Protein AF-A0A2M7XAM3-F1 (afdb_monomer_lite)

Secondary structure (DSSP, 8-state):
-B-SS--HHHHHHHHHHTTSTT----SS-S--GGGTTTHHHHHHTGGGT----B----GGGGSSHHHHHHHHHHHHHHHHHHHTTSTT----------------

Sequence (104 aa):
IISQHDRRLSERLIAALRLDSELCVGENQPYAADDGVYHSVQRHGERRGLPCAMIEVRNDQISSGRGQLAWAARLAAALKLALAGLPGAVATTTCEPSSGAMAG

Structure (mmCIF, N/CA/C/O backbone):
data_AF-A0A2M7XAM3-F1
#
_entry.id   AF-A0A2M7XAM3-F1
#
loop_
_atom_site.group_PDB
_atom_site.id
_atom_site.type_symbol
_atom_site.label_atom_id
_atom_site.label_alt_id
_atom_site.label_comp_id
_atom_site.label_asym_id
_atom_site.label_entity_id
_atom_site.label_seq_id
_atom_site.pdbx_PDB_ins_code
_atom_site.Cartn_x
_atom_site.Cartn_y
_atom_site.Cartn_z
_atom_site.occupancy
_atom_site.B_iso_or_equiv
_atom_site.auth_seq_id
_atom_site.auth_comp_id
_atom_site.auth_asym_id
_atom_site.auth_atom_id
_atom_site.pdbx_PDB_model_num
ATOM 1 N N . ILE A 1 1 ? -4.980 -3.621 -2.166 1.00 96.44 1 ILE A N 1
ATOM 2 C CA . ILE A 1 1 ? -4.846 -3.449 -0.696 1.00 96.44 1 ILE A CA 1
ATOM 3 C C . ILE A 1 1 ? -5.497 -4.637 -0.023 1.00 96.44 1 ILE A C 1
ATOM 5 O O . ILE A 1 1 ? -6.621 -4.955 -0.390 1.00 96.44 1 ILE A O 1
ATOM 9 N N . ILE A 1 2 ? -4.796 -5.292 0.900 1.00 95.38 2 ILE A N 1
ATOM 10 C CA . ILE A 1 2 ? -5.257 -6.519 1.559 1.00 95.38 2 ILE A CA 1
ATOM 11 C C . ILE A 1 2 ? -5.448 -6.253 3.058 1.00 95.38 2 ILE A C 1
ATOM 13 O O . ILE A 1 2 ? -4.558 -5.687 3.707 1.00 95.38 2 ILE A O 1
ATOM 17 N N . SER A 1 3 ? -6.609 -6.635 3.592 1.00 94.88 3 SER A N 1
ATOM 18 C CA . SER A 1 3 ? -6.969 -6.534 5.015 1.00 94.88 3 SER A CA 1
ATOM 19 C C . SER A 1 3 ? -8.063 -7.537 5.407 1.00 94.88 3 SER A C 1
ATOM 21 O O . SER A 1 3 ? -8.761 -8.071 4.543 1.00 94.88 3 SER A O 1
ATOM 23 N N . GLN A 1 4 ? -8.201 -7.788 6.716 1.00 92.56 4 GLN A N 1
ATOM 24 C CA . GLN A 1 4 ? -9.274 -8.603 7.308 1.00 92.56 4 GLN A CA 1
ATOM 25 C C . GLN A 1 4 ? -10.174 -7.784 8.240 1.00 92.56 4 GLN A C 1
ATOM 27 O O . GLN A 1 4 ? -11.004 -7.008 7.770 1.00 92.56 4 GLN A O 1
ATOM 32 N N . HIS A 1 5 ? -10.026 -7.962 9.554 1.00 91.88 5 HIS A N 1
ATOM 33 C CA . HIS A 1 5 ? -10.953 -7.487 10.572 1.00 91.88 5 HIS A CA 1
ATOM 34 C C . HIS A 1 5 ? -10.659 -6.032 10.928 1.00 91.88 5 HIS A C 1
ATOM 36 O O . HIS A 1 5 ? -11.570 -5.210 11.016 1.00 91.88 5 HIS A O 1
ATOM 42 N N . ASP A 1 6 ? -9.380 -5.687 11.103 1.00 91.81 6 ASP A N 1
ATOM 43 C CA . ASP A 1 6 ? -8.974 -4.300 11.318 1.00 91.81 6 ASP A CA 1
ATOM 44 C C . ASP A 1 6 ? -8.792 -3.576 9.984 1.00 91.81 6 ASP A C 1
ATOM 46 O O . ASP A 1 6 ? -7.748 -3.655 9.332 1.00 91.81 6 ASP A O 1
ATOM 50 N N . ARG A 1 7 ? -9.828 -2.839 9.579 1.00 94.31 7 ARG A N 1
ATOM 51 C CA . ARG A 1 7 ? -9.836 -2.110 8.308 1.00 94.31 7 ARG A CA 1
ATOM 52 C C . ARG A 1 7 ? -9.448 -0.638 8.427 1.00 94.31 7 ARG A C 1
ATOM 54 O O . ARG A 1 7 ? -9.336 0.023 7.392 1.00 94.31 7 ARG A O 1
ATOM 61 N N . ARG A 1 8 ? -9.150 -0.141 9.639 1.00 95.38 8 ARG A N 1
ATOM 62 C CA . ARG A 1 8 ? -8.948 1.293 9.938 1.00 95.38 8 ARG A CA 1
ATOM 63 C C . ARG A 1 8 ? -7.913 1.955 9.031 1.00 95.38 8 ARG A C 1
ATOM 65 O O . ARG A 1 8 ? -8.156 3.039 8.510 1.00 95.38 8 ARG A O 1
ATOM 72 N N . LEU A 1 9 ? -6.757 1.314 8.835 1.00 96.25 9 LEU A N 1
ATOM 73 C CA . LEU A 1 9 ? -5.720 1.828 7.935 1.00 96.25 9 LEU A CA 1
ATOM 74 C C . LEU A 1 9 ? -6.039 1.521 6.466 1.00 96.25 9 LEU A C 1
ATOM 76 O O . LEU A 1 9 ? -5.842 2.380 5.607 1.00 96.25 9 LEU A O 1
ATOM 80 N N . SER A 1 10 ? -6.543 0.319 6.174 1.00 96.50 10 SER A N 1
ATOM 81 C CA . SER A 1 10 ? -6.792 -0.119 4.797 1.00 96.50 10 SER A CA 1
ATOM 82 C C . SER A 1 10 ? -7.816 0.753 4.067 1.00 96.50 10 SER A C 1
ATOM 84 O O . SER A 1 10 ? -7.532 1.201 2.961 1.00 96.50 10 SER A O 1
ATOM 86 N N . GLU A 1 11 ? -8.952 1.073 4.691 1.00 96.56 11 GLU A N 1
ATOM 87 C CA . GLU A 1 11 ? -10.016 1.885 4.082 1.00 96.56 11 GLU A CA 1
ATOM 88 C C . GLU A 1 11 ? -9.521 3.296 3.754 1.00 96.56 11 GLU A C 1
ATOM 90 O O . GLU A 1 11 ? -9.778 3.826 2.673 1.00 96.56 11 GLU A O 1
ATOM 95 N N . ARG A 1 12 ? -8.725 3.875 4.655 1.00 96.81 12 ARG A N 1
ATOM 96 C CA . ARG A 1 12 ? -8.111 5.192 4.470 1.00 96.81 12 ARG A CA 1
ATOM 97 C C . ARG A 1 12 ? -7.077 5.193 3.345 1.00 96.81 12 ARG A C 1
ATOM 99 O O . ARG A 1 12 ? -7.067 6.114 2.533 1.00 96.81 12 ARG A O 1
ATOM 106 N N . LEU A 1 13 ? -6.238 4.159 3.268 1.00 97.25 13 LEU A N 1
ATOM 107 C CA . LEU A 1 13 ? -5.284 3.991 2.169 1.00 97.25 13 LEU A CA 1
ATOM 108 C C . LEU A 1 13 ? -5.984 3.812 0.822 1.00 97.25 13 LEU A C 1
ATOM 110 O O . LEU A 1 13 ? -5.566 4.418 -0.159 1.00 97.25 13 LEU A O 1
ATOM 114 N N . ILE A 1 14 ? -7.051 3.013 0.773 1.00 97.50 14 ILE A N 1
ATOM 115 C CA . ILE A 1 14 ? -7.847 2.810 -0.441 1.00 97.50 14 ILE A CA 1
ATOM 116 C C . ILE A 1 14 ? -8.445 4.139 -0.907 1.00 97.50 14 ILE A C 1
ATOM 118 O O . ILE A 1 14 ? -8.300 4.489 -2.076 1.00 97.50 14 ILE A O 1
ATOM 122 N N . ALA A 1 15 ? -9.066 4.898 0.001 1.00 97.06 15 ALA A N 1
ATOM 123 C CA . ALA A 1 15 ? -9.628 6.207 -0.316 1.00 97.06 15 ALA A CA 1
ATOM 124 C C . ALA A 1 15 ? -8.559 7.179 -0.840 1.00 97.06 15 ALA A C 1
ATOM 126 O O . ALA A 1 15 ? -8.783 7.841 -1.848 1.00 97.06 15 ALA A O 1
ATOM 127 N N . ALA A 1 16 ? -7.383 7.222 -0.205 1.00 97.25 16 ALA A N 1
ATOM 128 C CA . ALA A 1 16 ? -6.288 8.092 -0.623 1.00 97.25 16 ALA A CA 1
ATOM 129 C C . ALA A 1 16 ? -5.696 7.698 -1.988 1.00 97.25 16 ALA A C 1
ATOM 131 O O . ALA A 1 16 ? -5.422 8.569 -2.807 1.00 97.25 16 ALA A O 1
ATOM 132 N N . LEU A 1 17 ? -5.521 6.400 -2.258 1.00 97.38 17 LEU A N 1
ATOM 133 C CA . LEU A 1 17 ? -5.011 5.916 -3.546 1.00 97.38 17 LEU A CA 1
ATOM 134 C C . LEU A 1 17 ? -6.009 6.141 -4.687 1.00 97.38 17 LEU A C 1
ATOM 136 O O . LEU A 1 17 ? -5.589 6.445 -5.797 1.00 97.38 17 LEU A O 1
ATOM 140 N N . ARG A 1 18 ? -7.318 6.045 -4.418 1.00 97.56 18 ARG A N 1
ATOM 141 C CA . ARG A 1 18 ? -8.381 6.304 -5.407 1.00 97.56 18 ARG A CA 1
ATOM 142 C C . ARG A 1 18 ? -8.477 7.770 -5.853 1.00 97.56 18 ARG A C 1
ATOM 144 O O . ARG A 1 18 ? -9.228 8.054 -6.779 1.00 97.56 18 ARG A O 1
ATOM 151 N N . LEU A 1 19 ? -7.741 8.689 -5.223 1.00 96.75 19 LEU A N 1
ATOM 152 C CA . LEU A 1 19 ? -7.627 10.074 -5.695 1.00 96.75 19 LEU A CA 1
ATOM 153 C C . LEU A 1 19 ? -6.773 10.192 -6.969 1.00 96.75 19 LEU A C 1
ATOM 155 O O . LEU A 1 19 ? -6.936 11.157 -7.709 1.00 96.75 19 LEU A O 1
ATOM 159 N N . ASP A 1 20 ? -5.873 9.238 -7.227 1.00 95.75 20 ASP A N 1
ATOM 160 C CA . ASP A 1 20 ? -5.139 9.140 -8.492 1.00 95.75 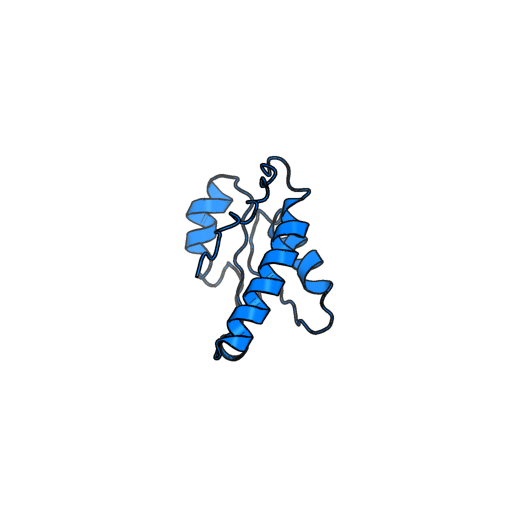20 ASP A CA 1
ATOM 161 C C . ASP A 1 20 ? -5.992 8.337 -9.488 1.00 95.75 20 ASP A C 1
ATOM 163 O O . ASP A 1 20 ? -6.121 7.116 -9.369 1.00 95.75 20 ASP A O 1
ATOM 167 N N . SER A 1 21 ? -6.596 9.027 -10.462 1.00 93.88 21 SER A N 1
ATOM 168 C CA . SER A 1 21 ? -7.474 8.422 -11.475 1.00 93.88 21 SER A CA 1
ATOM 169 C C . SER A 1 21 ? -6.764 7.413 -12.375 1.00 93.88 21 SER 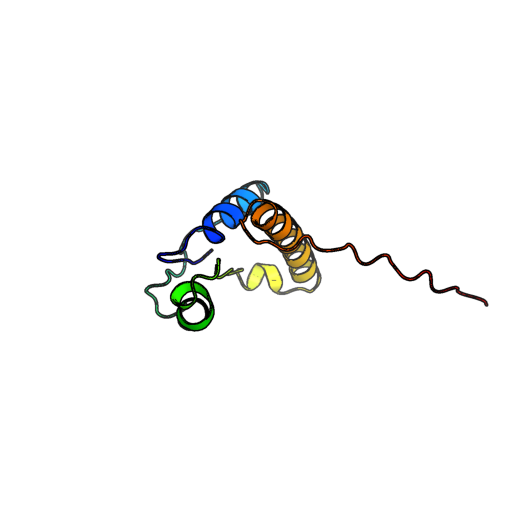A C 1
ATOM 171 O O . SER A 1 21 ? -7.425 6.584 -12.996 1.00 93.88 21 SER A O 1
ATOM 173 N N . GLU A 1 22 ? -5.431 7.452 -12.429 1.00 93.44 22 GLU A N 1
ATOM 174 C CA . GLU A 1 22 ? -4.629 6.523 -13.225 1.00 93.44 22 GLU A CA 1
ATOM 175 C C . GLU A 1 22 ? -4.432 5.170 -12.519 1.00 93.44 22 GLU A C 1
ATOM 177 O O . GLU A 1 22 ? -3.906 4.223 -13.111 1.00 93.44 22 GLU A O 1
ATOM 182 N N . LEU A 1 23 ? -4.829 5.050 -11.245 1.00 95.06 23 LEU A N 1
ATOM 183 C CA . LEU A 1 23 ? -4.675 3.824 -10.468 1.00 95.06 23 LEU A CA 1
ATOM 184 C C . LEU A 1 23 ? -5.938 2.963 -10.481 1.00 95.06 23 LEU A C 1
ATOM 186 O O . LEU A 1 23 ? -7.016 3.356 -10.041 1.00 95.06 23 LEU A O 1
ATOM 190 N N . CYS A 1 24 ? -5.762 1.694 -10.848 1.00 95.25 24 CYS A N 1
ATOM 191 C CA . CYS A 1 24 ? -6.727 0.649 -10.533 1.00 95.25 24 CYS A CA 1
ATOM 192 C C . CYS A 1 24 ? -6.467 0.128 -9.109 1.00 95.25 24 CYS A C 1
ATOM 194 O O . CYS A 1 24 ? -5.497 -0.592 -8.867 1.00 95.25 24 CYS A O 1
ATOM 196 N N . VAL A 1 25 ? -7.322 0.506 -8.154 1.00 96.56 25 VAL A N 1
ATOM 197 C CA . VAL A 1 25 ? -7.177 0.133 -6.736 1.00 96.56 25 VAL A CA 1
ATOM 198 C C . VAL A 1 25 ? -8.133 -1.006 -6.377 1.00 96.56 25 VAL A C 1
ATOM 200 O O . VAL A 1 25 ? -9.325 -0.784 -6.149 1.00 96.56 25 VAL A O 1
ATOM 203 N N . GLY A 1 26 ? -7.591 -2.223 -6.290 1.00 94.44 26 GLY A N 1
ATOM 204 C CA . GLY A 1 26 ? -8.306 -3.408 -5.811 1.00 94.44 26 GLY A CA 1
ATOM 205 C C . GLY A 1 26 ? -8.294 -3.548 -4.284 1.00 94.44 26 GLY A C 1
ATOM 206 O O . GLY A 1 26 ? -7.299 -3.233 -3.619 1.00 94.44 26 GLY A O 1
ATOM 207 N N . GLU A 1 27 ? -9.387 -4.066 -3.731 1.00 95.75 27 GLU A N 1
ATOM 208 C CA . GLU A 1 27 ? -9.522 -4.462 -2.323 1.00 95.75 27 GLU A CA 1
ATOM 209 C C . GLU A 1 27 ? -9.551 -5.987 -2.252 1.00 95.75 27 GLU A C 1
ATOM 211 O O . GLU A 1 27 ? -10.395 -6.594 -2.904 1.00 95.75 27 GLU A O 1
ATOM 216 N N . ASN A 1 28 ? -8.628 -6.598 -1.501 1.00 92.19 28 ASN A N 1
ATOM 217 C CA . ASN A 1 28 ? -8.491 -8.057 -1.405 1.00 92.19 28 ASN A CA 1
ATOM 218 C C . ASN A 1 28 ? -8.479 -8.748 -2.785 1.00 92.19 28 ASN A C 1
ATOM 220 O O . ASN A 1 28 ? -9.114 -9.777 -2.995 1.00 92.19 28 ASN A O 1
ATOM 224 N N . GLN A 1 29 ? -7.767 -8.139 -3.739 1.00 88.62 29 GLN A N 1
ATOM 225 C CA . GLN A 1 29 ? -7.565 -8.640 -5.095 1.00 88.62 29 GLN A CA 1
ATOM 226 C C . GLN A 1 29 ? -6.127 -8.350 -5.553 1.00 88.62 29 GLN A C 1
ATOM 228 O O . GLN A 1 29 ? -5.579 -7.301 -5.191 1.00 88.62 29 GLN A O 1
ATOM 233 N N . PRO A 1 30 ? -5.514 -9.230 -6.367 1.00 86.19 30 PRO A N 1
ATOM 234 C CA . PRO A 1 30 ? -6.020 -10.549 -6.777 1.00 86.19 30 PRO A CA 1
ATOM 235 C C . PRO A 1 30 ? -6.019 -11.580 -5.637 1.00 86.19 30 PRO A C 1
ATOM 237 O O . PRO A 1 30 ? -6.634 -12.627 -5.787 1.00 86.19 30 PRO A O 1
ATOM 240 N N . TYR A 1 31 ? -5.367 -11.258 -4.516 1.00 85.25 31 TYR A N 1
ATOM 241 C CA . TYR A 1 31 ? -5.364 -12.062 -3.301 1.00 85.25 31 TYR A CA 1
ATOM 242 C C . TYR A 1 31 ? -6.188 -11.405 -2.202 1.00 85.25 31 TYR A C 1
ATOM 244 O O . TYR A 1 31 ? -6.093 -10.193 -1.976 1.00 85.25 31 TYR A O 1
ATOM 252 N N . ALA A 1 32 ? -6.927 -12.223 -1.474 1.00 88.31 32 ALA A N 1
ATOM 253 C CA . ALA A 1 32 ? -7.547 -11.898 -0.211 1.00 88.31 32 ALA A CA 1
ATOM 254 C C . ALA A 1 32 ? -6.685 -12.411 0.944 1.00 88.31 32 ALA A C 1
ATOM 256 O O . ALA A 1 32 ? -5.820 -13.273 0.801 1.00 88.31 32 ALA A O 1
ATOM 257 N N . ALA A 1 33 ? -6.929 -11.888 2.137 1.00 84.69 33 ALA A N 1
ATOM 258 C CA . ALA A 1 33 ? -6.174 -12.314 3.302 1.00 84.69 33 ALA A CA 1
ATOM 259 C C . ALA A 1 33 ? -6.374 -13.798 3.670 1.00 84.69 33 ALA A C 1
ATOM 261 O O . ALA A 1 33 ? -5.501 -14.381 4.314 1.00 84.69 33 ALA A O 1
ATOM 262 N N . ASP A 1 34 ? -7.495 -14.392 3.251 1.00 85.62 34 ASP A N 1
ATOM 263 C CA . ASP A 1 34 ? -7.796 -15.818 3.417 1.00 85.62 34 ASP A CA 1
ATOM 264 C C . ASP A 1 34 ? -6.940 -16.723 2.513 1.00 85.62 34 ASP A C 1
ATOM 266 O O . ASP A 1 34 ? -6.812 -17.912 2.792 1.00 85.62 34 ASP A O 1
ATOM 270 N N . ASP A 1 35 ? -6.246 -16.167 1.512 1.00 86.62 35 ASP A N 1
ATOM 271 C CA . ASP A 1 35 ? -5.351 -16.915 0.612 1.00 86.62 35 ASP A CA 1
ATOM 272 C C . ASP A 1 35 ? -3.989 -17.254 1.257 1.00 86.62 35 ASP A C 1
ATOM 274 O O . ASP A 1 35 ? -3.034 -17.638 0.584 1.00 86.62 35 ASP A O 1
ATOM 278 N N . GLY A 1 36 ? -3.846 -17.066 2.573 1.00 86.88 36 GLY A N 1
ATOM 279 C CA . GLY A 1 36 ? -2.619 -17.364 3.322 1.00 86.88 36 GLY A CA 1
ATOM 280 C C . GLY A 1 36 ? -1.507 -16.311 3.203 1.00 86.88 36 GLY A C 1
ATOM 281 O O . GLY A 1 36 ? -0.491 -16.416 3.890 1.00 86.88 36 GLY A O 1
ATOM 282 N N . VAL A 1 37 ? -1.703 -15.251 2.412 1.00 87.12 37 VAL A N 1
ATOM 283 C CA . VAL A 1 37 ? -0.715 -14.170 2.198 1.00 87.12 37 VAL A CA 1
ATOM 284 C C . VAL A 1 37 ? -0.612 -13.178 3.366 1.00 87.12 37 VAL A C 1
ATOM 286 O O . VAL A 1 37 ? 0.308 -12.367 3.430 1.00 87.12 37 VAL A O 1
ATOM 289 N N . TYR A 1 38 ? -1.540 -13.239 4.324 1.00 92.25 38 TYR A N 1
ATOM 290 C CA . TYR A 1 38 ? -1.717 -12.212 5.358 1.00 92.25 38 TYR A CA 1
ATOM 291 C C . TYR A 1 38 ? -1.038 -12.524 6.705 1.00 92.25 38 TYR A C 1
ATOM 293 O O . TYR A 1 38 ? -1.181 -11.758 7.659 1.00 92.25 38 TYR A O 1
ATOM 301 N N . HIS A 1 39 ? -0.276 -13.622 6.815 1.00 93.38 39 HIS A N 1
ATOM 302 C CA . HIS A 1 39 ? 0.265 -14.106 8.097 1.00 93.38 39 HIS A CA 1
ATOM 303 C C . HIS A 1 39 ? 1.045 -13.039 8.884 1.00 93.38 39 HIS A C 1
ATOM 305 O O . HIS A 1 39 ? 0.805 -12.846 10.078 1.00 93.38 39 HIS A O 1
ATOM 311 N N . SER A 1 40 ? 1.961 -12.322 8.227 1.00 94.81 40 SER A N 1
ATOM 312 C CA . SER A 1 40 ? 2.793 -11.305 8.882 1.00 94.81 40 SER A CA 1
ATOM 313 C C . SER A 1 40 ? 1.958 -10.152 9.436 1.00 94.81 40 SER A C 1
ATOM 315 O O . SER A 1 40 ? 2.163 -9.732 10.577 1.00 94.81 40 SER A O 1
ATOM 317 N N . VAL A 1 41 ? 0.982 -9.671 8.662 1.00 94.94 41 VAL A N 1
ATOM 318 C CA . VAL A 1 41 ? 0.103 -8.571 9.079 1.00 94.94 41 VAL A CA 1
ATOM 319 C C . VAL A 1 41 ? -0.827 -9.017 10.201 1.00 94.94 41 VAL A C 1
ATOM 321 O O . VAL A 1 41 ? -0.952 -8.312 11.202 1.00 94.94 41 VAL A O 1
ATOM 324 N N . GLN A 1 42 ? -1.392 -10.222 10.104 1.00 93.88 42 GLN A N 1
ATOM 325 C CA . GLN A 1 42 ? -2.213 -10.792 11.167 1.00 93.88 42 GLN A CA 1
ATOM 326 C C . GLN A 1 42 ? -1.424 -10.921 12.479 1.00 93.88 42 GLN A C 1
ATOM 328 O O . GLN A 1 42 ? -1.877 -10.480 13.535 1.00 93.88 42 GLN A O 1
ATOM 333 N N . ARG A 1 43 ? -0.227 -11.522 12.431 1.00 94.88 43 ARG A N 1
ATOM 334 C CA . ARG A 1 43 ? 0.588 -11.821 13.618 1.00 94.88 43 ARG A CA 1
ATOM 335 C C . ARG A 1 43 ? 1.152 -10.571 14.290 1.00 94.88 43 ARG A C 1
ATOM 337 O O . ARG A 1 43 ? 1.208 -10.518 15.521 1.00 94.88 43 ARG A O 1
ATOM 344 N N . HIS A 1 44 ? 1.625 -9.605 13.506 1.00 95.38 44 HIS A N 1
ATOM 345 C CA . HIS A 1 44 ? 2.376 -8.460 14.024 1.00 95.38 44 HIS A CA 1
ATOM 346 C C . HIS A 1 44 ? 1.568 -7.162 14.095 1.00 95.38 44 HIS A C 1
ATOM 348 O O . HIS A 1 44 ? 1.934 -6.298 14.886 1.00 95.38 44 HIS A O 1
ATOM 354 N N . GLY A 1 45 ? 0.482 -7.036 13.330 1.00 94.50 45 GLY A N 1
ATOM 355 C CA . GLY A 1 45 ? -0.412 -5.879 13.348 1.00 94.50 45 GLY A CA 1
ATOM 356 C C . GLY A 1 45 ? -1.735 -6.187 14.045 1.00 94.50 45 GLY A C 1
ATOM 357 O O . GLY A 1 45 ? -1.945 -5.794 15.193 1.00 94.50 45 GLY A O 1
ATOM 358 N N . GLU A 1 46 ? -2.601 -6.940 13.363 1.00 92.88 46 GLU A N 1
ATOM 359 C CA . GLU A 1 46 ? -4.011 -7.127 13.741 1.00 92.88 46 GLU A CA 1
ATOM 360 C C . GLU A 1 46 ? -4.173 -7.745 15.138 1.00 92.88 46 GLU A C 1
ATOM 362 O O . GLU A 1 46 ? -4.857 -7.179 15.987 1.00 92.88 46 GLU A O 1
ATOM 367 N N . ARG A 1 47 ? -3.463 -8.845 15.443 1.00 94.56 47 ARG A N 1
ATOM 368 C CA . ARG A 1 47 ? -3.508 -9.491 16.774 1.00 94.56 47 ARG A CA 1
ATOM 369 C C . ARG A 1 47 ? -2.998 -8.609 17.916 1.00 94.56 47 ARG A C 1
ATOM 371 O O . ARG A 1 47 ? -3.204 -8.945 19.078 1.00 94.56 47 ARG A O 1
ATOM 378 N N . ARG A 1 48 ? -2.308 -7.512 17.604 1.00 95.12 48 ARG A N 1
ATOM 379 C CA . ARG A 1 48 ? -1.810 -6.533 18.580 1.00 95.12 48 ARG A CA 1
ATOM 380 C C . ARG A 1 48 ? -2.685 -5.280 18.651 1.00 95.12 48 ARG A C 1
ATOM 382 O O . ARG A 1 48 ? -2.328 -4.345 19.358 1.00 95.12 48 ARG A O 1
ATOM 389 N N . GLY A 1 49 ? -3.794 -5.236 17.908 1.00 93.12 49 GLY A N 1
ATOM 390 C CA . GLY A 1 49 ? -4.673 -4.069 17.823 1.00 93.12 49 GLY A CA 1
ATOM 391 C C . GLY A 1 49 ? -4.040 -2.863 17.122 1.00 93.12 49 GLY A C 1
ATOM 392 O O . GLY A 1 49 ? -4.540 -1.743 17.271 1.00 93.12 49 GLY A O 1
ATOM 393 N N . LEU A 1 50 ? -2.948 -3.065 16.375 1.00 93.75 50 LEU A N 1
ATOM 394 C CA . LEU A 1 50 ? -2.275 -2.006 15.628 1.00 93.75 50 LEU A CA 1
ATOM 395 C C . LEU A 1 50 ? -2.967 -1.814 14.270 1.00 93.75 50 LEU A C 1
ATOM 397 O O . LEU A 1 50 ? -3.113 -2.802 13.543 1.00 93.75 50 LEU A O 1
ATOM 401 N N . PRO A 1 51 ? -3.325 -0.572 13.882 1.00 94.31 51 PRO A N 1
ATOM 402 C CA . PRO A 1 51 ? -3.815 -0.295 12.537 1.00 94.31 51 PRO A CA 1
ATOM 403 C C . PRO A 1 51 ? -2.805 -0.793 11.503 1.00 94.31 51 PRO A C 1
ATOM 405 O O . PRO A 1 51 ? -1.643 -0.382 11.507 1.00 94.31 51 PRO A O 1
ATOM 408 N N . CYS A 1 52 ? -3.235 -1.692 10.626 1.00 94.75 52 CYS A N 1
ATOM 409 C CA . CYS A 1 52 ? -2.353 -2.338 9.667 1.00 94.75 52 CYS A CA 1
ATOM 410 C C . CYS A 1 52 ? -3.057 -2.574 8.327 1.00 94.75 52 CYS A C 1
ATOM 412 O O . CYS A 1 52 ? -4.281 -2.555 8.225 1.00 94.75 52 CYS A O 1
ATOM 414 N N . ALA A 1 53 ? -2.255 -2.717 7.277 1.00 95.69 53 ALA A N 1
ATOM 415 C CA . ALA A 1 53 ? -2.700 -3.039 5.930 1.00 95.69 53 ALA A CA 1
ATOM 416 C C . ALA A 1 53 ? -1.528 -3.668 5.170 1.00 95.69 53 ALA A C 1
ATOM 418 O O . ALA A 1 53 ? -0.374 -3.303 5.406 1.00 95.69 53 ALA A O 1
ATOM 419 N N . MET A 1 54 ? -1.819 -4.571 4.237 1.00 96.94 54 MET A N 1
ATOM 420 C CA . MET A 1 54 ? -0.847 -5.037 3.250 1.00 96.94 54 MET A CA 1
ATOM 421 C C . MET A 1 54 ? -1.080 -4.311 1.923 1.00 96.94 54 MET A C 1
ATOM 423 O O . MET A 1 54 ? -2.210 -4.200 1.434 1.00 96.94 54 MET A O 1
ATOM 427 N N . ILE A 1 55 ? 0.002 -3.796 1.344 1.00 96.56 55 ILE A N 1
ATOM 428 C CA . ILE A 1 55 ? -0.007 -3.128 0.045 1.00 96.56 55 ILE A CA 1
ATOM 429 C C . ILE A 1 55 ? 0.634 -4.072 -0.963 1.00 96.56 55 ILE A C 1
ATOM 431 O O . ILE A 1 55 ? 1.789 -4.448 -0.802 1.00 96.56 55 ILE A O 1
ATOM 435 N N . GLU A 1 56 ? -0.125 -4.412 -1.997 1.00 95.62 56 GLU A N 1
ATOM 436 C CA . GLU A 1 56 ? 0.335 -5.218 -3.123 1.00 95.62 56 GLU A CA 1
ATOM 437 C C . GLU A 1 56 ? 0.419 -4.314 -4.354 1.00 95.62 56 GLU A C 1
ATOM 439 O O . GLU A 1 56 ? -0.561 -3.647 -4.701 1.00 95.62 56 GLU A O 1
ATOM 444 N N . VAL A 1 57 ? 1.587 -4.275 -4.993 1.00 95.44 57 VAL A N 1
ATOM 445 C CA . VAL A 1 57 ? 1.836 -3.533 -6.235 1.00 95.44 57 VAL A CA 1
ATOM 446 C C . VAL A 1 57 ? 2.230 -4.543 -7.300 1.00 95.44 57 VAL A C 1
ATOM 448 O O . VAL A 1 57 ? 3.115 -5.362 -7.070 1.00 95.44 57 VAL A O 1
ATOM 451 N N . ARG A 1 58 ? 1.602 -4.489 -8.480 1.00 95.25 58 ARG A N 1
ATOM 452 C CA . ARG A 1 58 ? 1.955 -5.409 -9.567 1.00 95.25 58 ARG A CA 1
ATOM 453 C C . ARG A 1 58 ? 3.411 -5.209 -9.998 1.00 95.25 58 ARG A C 1
ATOM 455 O O . ARG A 1 58 ? 3.840 -4.084 -10.262 1.00 95.25 58 ARG A O 1
ATOM 462 N N . ASN A 1 59 ? 4.141 -6.313 -10.144 1.00 96.00 59 ASN A N 1
ATOM 463 C CA . ASN A 1 59 ? 5.575 -6.316 -10.454 1.00 96.00 59 ASN A CA 1
ATOM 464 C C . ASN A 1 59 ? 5.939 -5.548 -11.734 1.00 96.00 59 ASN A C 1
ATOM 466 O O . ASN A 1 59 ? 6.977 -4.891 -11.785 1.00 96.00 59 ASN A O 1
ATOM 470 N N . ASP A 1 60 ? 5.092 -5.589 -12.764 1.00 96.56 60 ASP A N 1
ATOM 471 C CA . ASP A 1 60 ? 5.336 -4.885 -14.025 1.00 96.56 60 ASP A CA 1
ATOM 472 C C . ASP A 1 60 ? 5.415 -3.363 -13.839 1.00 96.56 60 ASP A C 1
ATOM 474 O O . ASP A 1 60 ? 6.222 -2.702 -14.497 1.00 96.56 60 ASP A O 1
ATOM 478 N N . GLN A 1 61 ? 4.673 -2.817 -12.875 1.00 96.25 61 GLN A N 1
ATOM 479 C CA . GLN A 1 61 ? 4.660 -1.385 -12.577 1.00 96.25 61 GLN A CA 1
ATOM 480 C C . GLN A 1 61 ? 5.894 -0.903 -11.798 1.00 96.25 61 GLN A C 1
ATOM 482 O O . GLN A 1 61 ? 6.161 0.299 -11.750 1.00 96.25 61 GLN A O 1
ATOM 487 N N . ILE A 1 62 ? 6.668 -1.825 -11.221 1.00 97.12 62 ILE A N 1
ATOM 488 C CA . ILE A 1 62 ? 7.905 -1.546 -10.471 1.00 97.12 62 ILE A CA 1
ATOM 489 C C . ILE A 1 62 ? 9.138 -2.224 -11.088 1.00 97.12 62 ILE A C 1
ATOM 491 O O . ILE A 1 62 ? 10.199 -2.286 -10.469 1.00 97.12 62 ILE A O 1
ATOM 495 N N . SER A 1 63 ? 9.024 -2.679 -12.338 1.00 97.88 63 SER A N 1
ATOM 496 C CA . SER A 1 63 ? 10.103 -3.328 -13.096 1.00 97.88 63 SER A CA 1
ATOM 497 C C . SER A 1 63 ? 11.278 -2.400 -13.445 1.00 97.88 63 SER A C 1
ATOM 499 O O . SER A 1 63 ? 12.348 -2.870 -13.820 1.00 97.88 63 SER A O 1
ATOM 501 N N . SER A 1 64 ? 11.104 -1.080 -13.312 1.00 98.25 64 SER A N 1
ATOM 502 C CA . SER A 1 64 ? 12.132 -0.070 -13.592 1.00 98.25 64 SER A CA 1
ATOM 503 C C . SER A 1 64 ? 12.307 0.895 -12.422 1.00 98.25 64 SER A C 1
ATOM 505 O O . SER A 1 64 ? 11.356 1.164 -11.686 1.00 98.25 64 SER A O 1
ATOM 507 N N . GLY A 1 65 ? 13.494 1.501 -12.305 1.00 98.25 65 GLY A N 1
ATOM 508 C CA . GLY A 1 65 ? 13.764 2.513 -11.275 1.00 98.25 65 GLY A CA 1
ATOM 509 C C . GLY A 1 65 ? 12.799 3.703 -11.338 1.00 98.25 65 GLY A C 1
ATOM 510 O O . GLY A 1 65 ? 12.341 4.192 -10.309 1.00 98.25 65 GLY A O 1
ATOM 511 N N . ARG A 1 66 ? 12.383 4.116 -12.544 1.00 98.00 66 ARG A N 1
ATOM 512 C CA . ARG A 1 66 ? 11.354 5.155 -12.719 1.00 98.00 66 ARG A CA 1
ATOM 513 C C . ARG A 1 66 ? 9.999 4.721 -12.151 1.00 98.00 66 ARG A C 1
ATOM 515 O O . ARG A 1 66 ? 9.341 5.518 -11.489 1.00 98.00 66 ARG A O 1
ATOM 522 N N . GLY A 1 67 ? 9.592 3.473 -12.395 1.00 97.81 67 GLY A N 1
ATOM 523 C CA . GLY A 1 67 ? 8.357 2.906 -11.845 1.00 97.81 67 GLY A CA 1
ATOM 524 C C . GLY A 1 67 ? 8.385 2.823 -10.318 1.00 97.81 67 GLY A C 1
ATOM 525 O O . GLY A 1 67 ? 7.433 3.238 -9.662 1.00 97.81 67 GLY A O 1
ATOM 526 N N . GLN A 1 68 ? 9.511 2.387 -9.752 1.00 98.50 68 GLN A N 1
ATOM 527 C CA . GLN A 1 68 ? 9.732 2.324 -8.303 1.00 98.50 68 GLN A CA 1
ATOM 528 C C . GLN A 1 68 ? 9.659 3.709 -7.651 1.00 98.50 68 GLN A C 1
ATOM 530 O O . GLN A 1 68 ? 8.960 3.869 -6.654 1.00 98.50 68 GLN A O 1
ATOM 535 N N . LEU A 1 69 ? 10.311 4.724 -8.232 1.00 98.44 69 LEU A N 1
ATOM 536 C CA . LEU A 1 69 ? 10.255 6.104 -7.733 1.00 98.44 69 LEU A CA 1
ATOM 537 C C . LEU A 1 69 ? 8.835 6.678 -7.791 1.00 98.44 69 LEU A C 1
ATOM 539 O O . LEU A 1 69 ? 8.377 7.295 -6.829 1.00 98.44 69 LEU A O 1
ATOM 543 N N . ALA A 1 70 ? 8.117 6.440 -8.890 1.00 97.56 70 ALA A N 1
ATOM 544 C CA . ALA A 1 70 ? 6.733 6.879 -9.023 1.00 97.56 70 ALA A CA 1
ATOM 545 C C . ALA A 1 70 ? 5.824 6.209 -7.978 1.00 97.56 70 ALA A C 1
ATOM 547 O O . ALA A 1 70 ? 5.002 6.877 -7.351 1.00 97.56 70 ALA A O 1
ATOM 548 N N . TRP A 1 71 ? 5.990 4.904 -7.742 1.00 98.06 71 TRP A N 1
ATOM 549 C CA . TRP A 1 71 ? 5.249 4.187 -6.703 1.00 98.06 71 TRP A CA 1
ATOM 550 C C . TRP A 1 71 ? 5.623 4.639 -5.291 1.00 98.06 71 TRP A C 1
ATOM 552 O O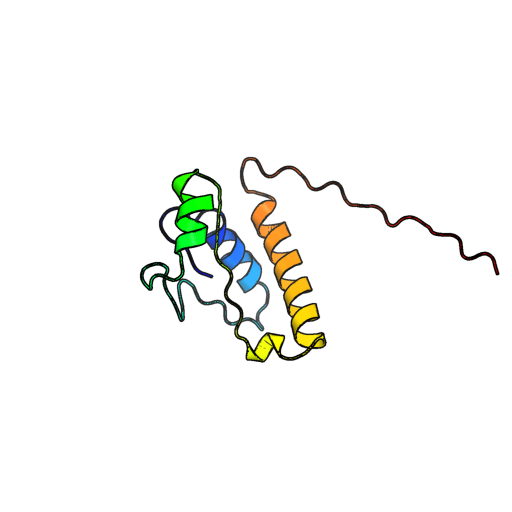 . TRP A 1 71 ? 4.728 4.844 -4.476 1.00 98.06 71 TRP A O 1
ATOM 562 N N . ALA A 1 72 ? 6.901 4.888 -5.007 1.00 98.19 72 ALA A N 1
ATOM 563 C CA . ALA A 1 72 ? 7.332 5.435 -3.723 1.00 98.19 72 ALA A CA 1
ATOM 564 C C . ALA A 1 72 ? 6.666 6.791 -3.433 1.00 98.19 72 ALA A C 1
ATOM 566 O O . ALA A 1 72 ? 6.145 6.996 -2.337 1.00 98.19 72 ALA A O 1
ATOM 567 N N . ALA A 1 73 ? 6.606 7.687 -4.426 1.00 97.75 73 ALA A N 1
ATOM 568 C CA . ALA A 1 73 ? 5.934 8.979 -4.293 1.00 97.75 73 ALA A CA 1
ATOM 569 C C . ALA A 1 73 ? 4.424 8.828 -4.032 1.00 97.75 73 ALA A C 1
ATOM 571 O O . ALA A 1 73 ? 3.895 9.451 -3.107 1.00 97.75 73 ALA A O 1
ATOM 572 N N . ARG A 1 74 ? 3.741 7.958 -4.791 1.00 97.62 74 ARG A N 1
ATOM 573 C CA . ARG A 1 74 ? 2.309 7.659 -4.605 1.00 97.62 74 ARG A CA 1
ATOM 574 C C . ARG A 1 74 ? 2.014 7.108 -3.215 1.00 97.62 74 ARG A C 1
ATOM 576 O O . ARG A 1 74 ? 1.130 7.614 -2.526 1.00 97.62 74 ARG A O 1
ATOM 583 N N . LEU A 1 75 ? 2.772 6.102 -2.778 1.00 97.88 75 LEU A N 1
ATOM 584 C CA . LEU A 1 75 ? 2.585 5.479 -1.468 1.00 97.88 75 LEU A CA 1
ATOM 585 C C . LEU A 1 75 ? 2.877 6.458 -0.336 1.00 97.88 75 LEU A C 1
ATOM 587 O O . LEU A 1 75 ? 2.116 6.505 0.625 1.00 97.88 75 LEU A O 1
ATOM 591 N N . ALA A 1 76 ? 3.924 7.277 -0.455 1.00 97.75 76 ALA A N 1
ATOM 592 C CA . ALA A 1 76 ? 4.233 8.295 0.542 1.00 97.75 76 ALA A CA 1
ATOM 593 C C . ALA A 1 76 ? 3.095 9.317 0.687 1.00 97.75 76 ALA A C 1
ATOM 595 O O . ALA A 1 76 ? 2.715 9.653 1.809 1.00 97.75 76 ALA A O 1
ATOM 596 N N . ALA A 1 77 ? 2.529 9.795 -0.425 1.00 96.94 77 ALA A N 1
ATOM 597 C CA . ALA A 1 77 ? 1.387 10.706 -0.399 1.00 96.94 77 ALA A CA 1
ATOM 598 C C . ALA A 1 77 ? 0.144 10.044 0.224 1.00 96.94 77 ALA A C 1
ATOM 600 O O . ALA A 1 77 ? -0.459 10.603 1.142 1.00 96.94 77 ALA A O 1
ATOM 601 N N . ALA A 1 78 ? -0.192 8.825 -0.208 1.00 97.00 78 ALA A N 1
ATOM 602 C CA . ALA A 1 78 ? -1.350 8.093 0.297 1.00 97.00 78 ALA A CA 1
ATOM 603 C C . ALA A 1 78 ? -1.231 7.754 1.792 1.00 97.00 78 ALA A C 1
ATOM 605 O O . ALA A 1 78 ? -2.194 7.926 2.538 1.00 97.00 78 ALA A O 1
ATOM 606 N N . LEU A 1 79 ? -0.050 7.328 2.256 1.00 96.69 79 LEU A N 1
ATOM 607 C CA . LEU A 1 79 ? 0.211 7.034 3.668 1.00 96.69 79 LEU A CA 1
ATOM 608 C C . LEU A 1 79 ? 0.079 8.282 4.539 1.00 96.69 79 LEU A C 1
ATOM 610 O O . LEU A 1 79 ? -0.542 8.207 5.595 1.00 96.69 79 LEU A O 1
ATOM 614 N N . LYS A 1 80 ? 0.601 9.435 4.100 1.00 96.25 80 LYS A N 1
ATOM 615 C CA . LYS A 1 80 ? 0.444 10.701 4.837 1.00 96.25 80 LYS A CA 1
ATOM 616 C C . LYS A 1 80 ? -1.032 11.047 5.037 1.00 96.25 80 LYS A C 1
ATOM 618 O O . LYS A 1 80 ? -1.444 11.312 6.163 1.00 96.25 80 LYS A O 1
ATOM 623 N N . LEU A 1 81 ? -1.832 10.984 3.970 1.00 95.50 81 LEU A N 1
ATOM 624 C CA . LEU A 1 81 ? -3.275 11.238 4.040 1.00 95.50 81 LEU A CA 1
ATOM 625 C C . LEU A 1 81 ? -3.990 10.219 4.938 1.00 95.50 81 LEU A C 1
ATOM 627 O O . LEU A 1 81 ? -4.803 10.592 5.785 1.00 95.50 8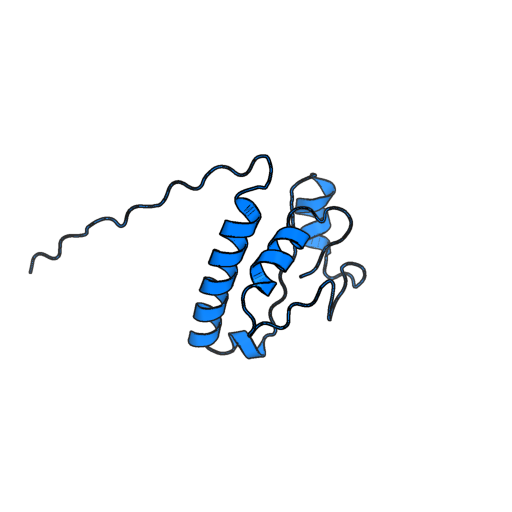1 LEU A O 1
ATOM 631 N N . ALA A 1 82 ? -3.661 8.935 4.794 1.00 95.25 82 ALA A N 1
ATOM 632 C CA . ALA A 1 82 ? -4.289 7.873 5.566 1.00 95.25 82 ALA A CA 1
ATOM 633 C C . ALA A 1 82 ? -3.963 7.964 7.066 1.00 95.25 82 ALA A C 1
ATOM 635 O O . ALA A 1 82 ? -4.844 7.737 7.897 1.00 95.25 82 ALA A O 1
ATOM 636 N N . LEU A 1 83 ? -2.734 8.336 7.429 1.00 94.44 83 LEU A N 1
ATOM 637 C CA . LEU A 1 83 ? -2.289 8.449 8.820 1.00 94.44 83 LEU A CA 1
ATOM 638 C C . LEU A 1 83 ? -2.791 9.718 9.517 1.00 94.44 83 LEU A C 1
ATOM 640 O O . LEU A 1 83 ? -3.054 9.667 10.714 1.00 94.44 83 LEU A O 1
ATOM 644 N N . ALA A 1 84 ? -3.006 10.822 8.793 1.00 91.31 84 ALA A N 1
ATOM 645 C CA . ALA A 1 84 ? -3.351 12.131 9.366 1.00 91.31 84 ALA A CA 1
ATOM 646 C C . ALA A 1 84 ? -4.632 12.169 10.227 1.00 91.31 84 ALA A C 1
ATOM 648 O O . ALA A 1 84 ? -4.846 13.123 10.965 1.00 91.31 84 ALA A O 1
ATOM 649 N N . GLY A 1 85 ? -5.492 11.151 10.157 1.00 75.88 85 GLY A N 1
ATOM 650 C CA . GLY A 1 85 ? -6.672 11.045 11.024 1.00 75.88 85 GLY A CA 1
ATOM 651 C C . GLY A 1 85 ? -6.818 9.690 11.710 1.00 75.88 85 GLY A C 1
ATOM 652 O O . GLY A 1 85 ? -7.921 9.342 12.128 1.00 75.88 85 GLY A O 1
ATOM 653 N N . LEU A 1 86 ? -5.742 8.902 11.779 1.00 86.19 86 LEU A N 1
ATOM 654 C CA . LEU A 1 86 ? -5.710 7.697 12.600 1.00 86.19 86 LEU A CA 1
ATOM 655 C C . LEU A 1 86 ? -5.428 8.098 14.059 1.00 86.19 86 LEU A C 1
ATOM 657 O O . LEU A 1 86 ? -4.427 8.769 14.320 1.00 86.19 86 LEU A O 1
ATOM 661 N N . PRO A 1 87 ? -6.278 7.699 15.023 1.00 73.69 87 PRO A N 1
ATOM 662 C CA . PRO A 1 87 ? -6.031 7.970 16.435 1.00 73.69 87 PRO A CA 1
ATOM 663 C C . PRO A 1 87 ? -4.687 7.373 16.872 1.00 73.69 87 PRO A C 1
ATOM 665 O O . PRO A 1 87 ? -4.426 6.197 16.623 1.00 73.69 87 PRO A O 1
ATOM 668 N N . GLY A 1 88 ? -3.838 8.177 17.516 1.00 68.12 88 GLY A N 1
ATOM 669 C CA . GLY A 1 88 ? -2.515 7.744 17.986 1.00 68.12 88 GLY A CA 1
ATOM 670 C C . GLY A 1 88 ? -1.388 7.808 16.947 1.00 68.12 88 GLY A C 1
ATOM 671 O O . GLY A 1 88 ? -0.275 7.385 17.255 1.00 68.12 88 GLY A O 1
ATOM 672 N N . ALA A 1 89 ? -1.624 8.348 15.744 1.00 59.19 89 ALA A N 1
ATOM 673 C CA . ALA A 1 89 ? -0.542 8.666 14.814 1.00 59.19 89 ALA A CA 1
ATOM 674 C C . ALA A 1 89 ? 0.327 9.797 15.396 1.00 59.19 89 ALA A C 1
ATOM 676 O O . ALA A 1 89 ? -0.123 10.933 15.544 1.00 59.19 89 ALA A O 1
ATOM 677 N N . VAL A 1 90 ? 1.576 9.486 15.749 1.00 54.00 90 VAL A N 1
ATOM 678 C CA . VAL A 1 90 ? 2.565 10.497 16.144 1.00 54.00 90 VAL A CA 1
ATOM 679 C C . VAL A 1 90 ? 2.841 11.379 14.927 1.00 54.00 90 VAL A C 1
ATOM 681 O O . VAL A 1 90 ? 3.217 10.873 13.870 1.00 54.00 90 VAL A O 1
ATOM 684 N N . ALA A 1 91 ? 2.630 12.689 15.064 1.00 50.50 91 ALA A N 1
ATOM 685 C CA . ALA A 1 91 ? 2.942 13.654 14.018 1.00 50.50 91 ALA A CA 1
ATOM 686 C C . ALA A 1 91 ? 4.422 13.522 13.629 1.00 50.50 91 ALA A C 1
ATOM 688 O O . ALA A 1 91 ? 5.312 13.661 14.468 1.00 50.50 91 ALA A O 1
ATOM 689 N N . THR A 1 92 ? 4.696 13.221 12.361 1.00 52.25 92 THR A N 1
ATOM 690 C CA . THR A 1 92 ? 6.065 13.178 11.850 1.00 52.25 92 THR A CA 1
ATOM 691 C C . THR A 1 92 ? 6.627 14.593 11.818 1.00 52.25 92 THR A C 1
ATOM 693 O O . THR A 1 92 ? 6.179 15.409 11.012 1.00 52.25 92 THR A O 1
ATOM 696 N N . THR A 1 93 ? 7.617 14.871 12.665 1.00 42.41 93 THR A N 1
ATOM 697 C CA . THR A 1 93 ? 8.490 16.038 12.522 1.00 42.41 93 THR A CA 1
ATOM 698 C C . THR A 1 93 ? 9.198 15.942 11.176 1.00 42.41 93 THR A C 1
ATOM 700 O O . THR A 1 93 ? 9.870 14.953 10.881 1.00 42.41 93 THR A O 1
ATOM 703 N N . THR A 1 94 ? 9.007 16.951 10.336 1.00 48.00 94 THR A N 1
ATOM 704 C CA . THR A 1 94 ? 9.704 17.097 9.061 1.00 48.00 94 THR A CA 1
ATOM 705 C C . THR A 1 94 ? 11.207 17.149 9.325 1.00 48.00 94 THR A C 1
ATOM 707 O O . THR A 1 94 ? 11.664 17.965 10.121 1.00 48.00 94 THR A O 1
ATOM 710 N N . CYS A 1 95 ? 11.979 16.278 8.677 1.00 46.19 95 CYS A N 1
ATOM 711 C CA . CYS A 1 95 ? 13.432 16.400 8.670 1.00 46.19 95 CYS A CA 1
ATOM 712 C C . CYS A 1 95 ? 13.776 17.588 7.760 1.00 46.19 95 CYS A C 1
ATOM 714 O O . CYS A 1 95 ? 13.517 17.521 6.555 1.00 46.19 95 CYS A O 1
ATOM 716 N N . GLU A 1 96 ? 14.277 18.689 8.325 1.00 41.94 96 GLU A N 1
ATOM 717 C CA . GLU A 1 96 ? 14.834 19.772 7.514 1.00 41.94 96 GLU A CA 1
ATOM 718 C C . GLU A 1 96 ? 16.084 19.268 6.780 1.00 41.94 96 GLU A C 1
ATOM 720 O O . GLU A 1 96 ? 16.890 18.538 7.365 1.00 41.94 96 GLU A O 1
ATOM 725 N N . PRO A 1 97 ? 16.271 19.624 5.499 1.00 50.75 97 PRO A N 1
ATOM 726 C CA . PRO A 1 97 ? 17.490 19.277 4.796 1.00 50.75 97 PRO A CA 1
ATOM 727 C C . PRO A 1 97 ? 18.661 20.046 5.414 1.00 50.75 97 PRO A C 1
ATOM 729 O O . PRO A 1 97 ? 18.683 21.276 5.417 1.00 50.75 97 PRO A O 1
ATOM 732 N N . SER A 1 98 ? 19.655 19.313 5.915 1.00 51.56 98 SER A N 1
ATOM 733 C CA . SER A 1 98 ? 20.936 19.870 6.336 1.00 51.56 98 SER A CA 1
ATOM 734 C C . SER A 1 98 ? 21.556 20.626 5.159 1.00 51.56 98 SER A C 1
ATOM 736 O O . SER A 1 98 ? 21.946 20.016 4.163 1.00 51.56 98 SER A O 1
ATOM 738 N N . SER A 1 99 ? 21.641 21.952 5.265 1.00 55.59 99 SER A N 1
ATOM 739 C CA . SER A 1 99 ? 22.400 22.783 4.331 1.00 55.59 99 SER A CA 1
ATOM 740 C C . SER A 1 99 ? 23.885 22.445 4.477 1.00 55.59 99 SER A C 1
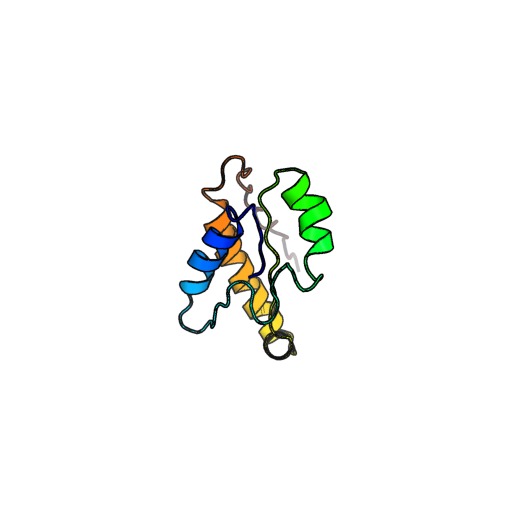ATOM 742 O O . SER A 1 99 ? 24.575 22.936 5.369 1.00 55.59 99 SER A O 1
ATOM 744 N N . GLY A 1 100 ? 24.359 21.519 3.645 1.00 49.41 100 GLY A N 1
ATOM 745 C CA . GLY A 1 100 ? 25.772 21.215 3.477 1.00 49.41 100 GLY A CA 1
ATOM 746 C C . GLY A 1 100 ? 26.387 22.215 2.508 1.00 49.41 100 GLY A C 1
ATOM 747 O O . GLY A 1 100 ? 26.138 22.151 1.307 1.00 49.41 100 GLY A O 1
ATOM 748 N N . ALA A 1 101 ? 27.170 23.143 3.050 1.00 51.88 101 ALA A N 1
ATOM 749 C CA . ALA A 1 101 ? 27.994 24.078 2.304 1.00 51.88 101 ALA A CA 1
ATOM 750 C C . ALA A 1 101 ? 28.899 23.349 1.293 1.00 51.88 101 ALA A C 1
ATOM 752 O O . ALA A 1 101 ? 29.672 22.469 1.669 1.00 51.88 101 ALA A O 1
ATOM 753 N N . MET A 1 102 ? 28.844 23.762 0.027 1.00 41.84 102 MET A N 1
ATOM 754 C CA . MET A 1 102 ? 29.890 23.476 -0.954 1.00 41.84 102 MET A CA 1
ATOM 755 C C . MET A 1 102 ? 30.810 24.695 -1.002 1.00 41.84 102 MET A C 1
ATOM 757 O O . MET A 1 102 ? 30.507 25.687 -1.659 1.00 41.84 102 MET A O 1
ATOM 761 N N . ALA A 1 103 ? 31.904 24.627 -0.246 1.00 43.94 103 ALA A N 1
ATOM 762 C CA . ALA A 1 103 ? 33.078 25.452 -0.481 1.00 43.94 103 ALA A CA 1
ATOM 763 C C . ALA A 1 103 ? 33.953 24.735 -1.517 1.00 43.94 103 ALA A C 1
ATOM 765 O O . ALA A 1 103 ? 34.310 23.570 -1.322 1.00 43.94 103 ALA A O 1
ATOM 766 N 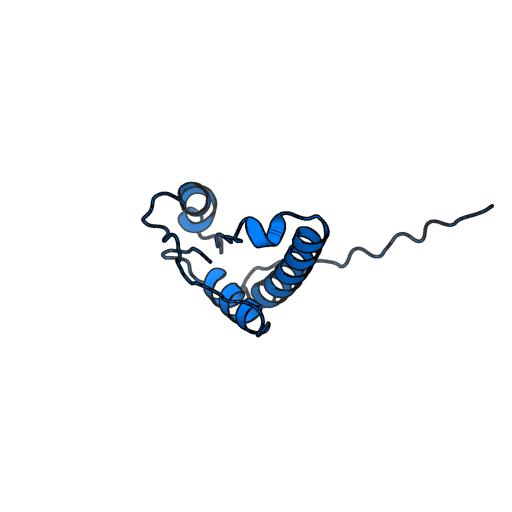N . GLY A 1 104 ? 34.265 25.434 -2.605 1.00 46.53 104 GLY A N 1
ATOM 767 C CA . GLY A 1 104 ? 35.161 25.017 -3.679 1.00 46.53 104 GLY A CA 1
ATOM 768 C C . GLY A 1 104 ? 35.333 26.158 -4.660 1.00 46.53 104 GLY A C 1
ATOM 769 O O . GLY A 1 104 ? 34.329 26.469 -5.333 1.00 46.53 104 GLY A O 1
#

pLDDT: mean 87.02, std 16.98, range [41.84, 98.5]

Foldseek 3Di:
DEDDDQCLLVVLLQVLLVVPVVDDRDYCPPHYVVVVPCVCCVVPAVVVVHRDDDDDDDCVQVVDPVSVVVVVVSSVRSNCRSLVPDPPRDDDDDDDDPPDDDDD

Radius of gyration: 16.56 Å; chains: 1; bounding box: 46×43×33 Å